Protein AF-A0A318QJB3-F1 (afdb_monomer)

Radius of gyration: 16.31 Å; Cα contacts (8 Å, |Δi|>4): 24; chains: 1; bounding box: 49×31×41 Å

Solvent-accessible surface area (backbone atoms only — not comparable to full-atom values): 6110 Å² total; per-residue (Å²): 135,89,76,88,79,83,79,77,44,70,64,58,54,49,53,52,50,50,50,53,52,52,52,47,54,52,49,51,65,73,50,50,98,82,57,51,72,68,55,48,52,50,52,60,63,47,46,56,63,49,48,49,43,45,50,64,66,70,34,54,83,90,66,29,73,64,48,80,81,79,42,58,72,71,59,53,51,51,55,54,48,52,52,52,51,50,51,56,55,51,52,56,51,56,58,59,68,70,71,65,135

Secondary structure (DSSP, 8-state):
---------HHHHHHHHHHHHHHHHHHHHHH-SS--HHHHHHHHHHHHHHHHHIIIIIS-TTTS-GGGGTS-HHHHHHHHHHHHHHHHHHHHHHHHHT---

Foldseek 3Di:
DPPDDPPPDPVNVVVLVVVLVVLLVVLDVQQDDDHDPVSNVVSLVVSVVVCCCVLPPVDPPVRNPVCVVVPPPVVVVVSVVVSSVVSVVVVVVVVVVVPDD

Structure (mmCIF, N/CA/C/O backbone):
data_AF-A0A318QJB3-F1
#
_entry.id   AF-A0A318QJB3-F1
#
loop_
_atom_si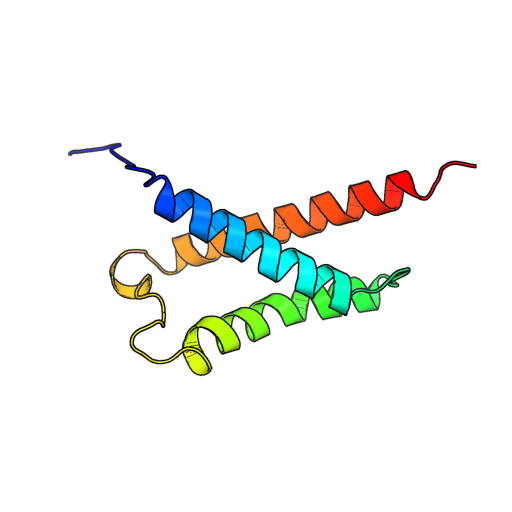te.group_PDB
_atom_site.id
_atom_site.type_symbol
_atom_site.label_atom_id
_atom_site.label_alt_id
_atom_site.label_comp_id
_atom_site.label_asym_id
_atom_site.label_entity_id
_atom_site.label_seq_id
_atom_site.pdbx_PDB_ins_code
_atom_site.Cartn_x
_atom_site.Cartn_y
_atom_site.Cartn_z
_atom_site.occupancy
_atom_site.B_iso_or_equiv
_atom_site.auth_seq_id
_atom_site.auth_comp_id
_atom_site.auth_asym_id
_atom_site.auth_atom_id
_atom_site.pdbx_PDB_model_num
ATOM 1 N N . MET A 1 1 ? 19.773 12.662 -25.203 1.00 44.31 1 MET A N 1
ATOM 2 C CA . MET A 1 1 ? 18.961 13.095 -24.040 1.00 44.31 1 MET A CA 1
ATOM 3 C C . MET A 1 1 ? 17.529 12.917 -24.496 1.00 44.31 1 MET A C 1
ATOM 5 O O . MET A 1 1 ? 16.923 13.865 -24.973 1.00 44.31 1 MET A O 1
ATOM 9 N N . ASP A 1 2 ? 17.005 11.699 -24.396 1.00 40.31 2 ASP A N 1
ATOM 10 C CA . ASP A 1 2 ? 15.724 11.363 -25.025 1.00 40.31 2 ASP A CA 1
ATOM 11 C C . ASP A 1 2 ? 14.723 11.246 -23.882 1.00 40.31 2 ASP A C 1
ATOM 13 O O . ASP A 1 2 ? 14.437 10.196 -23.307 1.00 40.31 2 ASP A O 1
ATOM 17 N N . ARG A 1 3 ? 14.365 12.445 -23.430 1.00 52.34 3 ARG A N 1
ATOM 18 C CA . ARG A 1 3 ? 13.475 12.765 -22.325 1.00 52.34 3 ARG A CA 1
ATOM 19 C C . ARG A 1 3 ? 12.038 12.575 -22.841 1.00 52.34 3 ARG A C 1
ATOM 21 O O . ARG A 1 3 ? 11.731 12.981 -23.953 1.00 52.34 3 ARG A O 1
ATOM 28 N N . THR A 1 4 ? 11.183 11.954 -22.022 1.00 58.50 4 THR A N 1
ATOM 29 C CA . THR A 1 4 ? 9.715 11.821 -22.183 1.00 58.50 4 THR A CA 1
ATOM 30 C C . THR A 1 4 ? 9.197 10.992 -23.366 1.00 58.50 4 THR A C 1
ATOM 32 O O . THR A 1 4 ? 8.737 11.521 -24.368 1.00 58.50 4 THR A O 1
ATOM 35 N N . GLY A 1 5 ? 9.149 9.670 -23.189 1.00 44.47 5 GLY A N 1
ATOM 36 C CA . GLY A 1 5 ? 8.400 8.757 -24.059 1.00 44.47 5 GLY A CA 1
ATOM 37 C C . GLY A 1 5 ? 7.736 7.643 -23.254 1.00 44.47 5 GLY A C 1
ATOM 38 O O . GLY A 1 5 ? 7.982 6.468 -23.499 1.00 44.47 5 GLY A O 1
ATOM 39 N N . GLY A 1 6 ? 6.957 7.994 -22.226 1.00 50.91 6 GLY A N 1
ATOM 40 C CA . GLY A 1 6 ? 6.215 7.016 -21.430 1.00 50.91 6 GLY A CA 1
ATOM 41 C C . GLY A 1 6 ? 5.094 6.388 -22.255 1.00 50.91 6 GLY A C 1
ATOM 42 O O . GLY A 1 6 ? 3.958 6.842 -22.177 1.00 50.91 6 GLY A O 1
ATOM 43 N N . ARG A 1 7 ? 5.391 5.356 -23.057 1.00 57.75 7 ARG A N 1
ATOM 44 C CA . ARG A 1 7 ? 4.348 4.502 -23.641 1.00 57.75 7 ARG A CA 1
ATOM 45 C C . ARG A 1 7 ? 3.638 3.779 -22.503 1.00 57.75 7 ARG A C 1
ATOM 47 O O . ARG A 1 7 ? 4.087 2.735 -22.039 1.00 57.75 7 ARG A O 1
ATOM 54 N N . VAL A 1 8 ? 2.521 4.343 -22.061 1.00 61.62 8 VAL A N 1
ATOM 55 C CA . VAL A 1 8 ? 1.543 3.622 -21.254 1.00 61.62 8 VAL A CA 1
ATOM 56 C C . VAL A 1 8 ? 0.881 2.626 -22.196 1.00 61.62 8 VAL A C 1
ATOM 58 O O . VAL A 1 8 ? 0.140 3.006 -23.100 1.00 61.62 8 VAL A O 1
ATOM 61 N N . THR A 1 9 ? 1.205 1.344 -22.052 1.00 77.06 9 THR A N 1
ATOM 62 C CA . THR A 1 9 ? 0.489 0.306 -22.792 1.00 77.06 9 THR A CA 1
ATOM 63 C C . THR A 1 9 ? -0.912 0.198 -22.200 1.00 77.06 9 THR A C 1
ATOM 65 O O . THR A 1 9 ? -1.069 0.174 -20.980 1.00 77.06 9 THR A O 1
ATOM 68 N N . LEU A 1 10 ? -1.942 0.133 -23.048 1.00 75.62 10 LEU A N 1
ATOM 69 C CA . LEU A 1 10 ? -3.327 -0.021 -22.584 1.00 75.62 10 LEU A CA 1
ATOM 70 C C . LEU A 1 10 ? -3.469 -1.263 -21.693 1.00 75.62 10 LEU A C 1
ATOM 72 O O . LEU A 1 10 ? -4.120 -1.224 -20.657 1.00 75.62 10 LEU A O 1
ATOM 76 N N . VAL A 1 11 ? -2.762 -2.333 -22.062 1.00 77.44 11 VAL A N 1
ATOM 77 C CA . VAL A 1 11 ? -2.642 -3.559 -21.268 1.00 77.44 11 VAL A CA 1
ATOM 78 C C . VAL A 1 11 ? -1.967 -3.289 -19.921 1.00 77.44 11 VAL A C 1
ATOM 80 O O . VAL A 1 11 ? -2.469 -3.731 -18.898 1.00 77.44 11 VAL A O 1
ATOM 83 N N . GLY A 1 12 ? -0.871 -2.526 -19.883 1.00 75.12 12 GLY A N 1
ATOM 84 C CA . GLY A 1 12 ? -0.194 -2.170 -18.634 1.00 75.12 12 GLY A CA 1
ATOM 85 C C . GLY A 1 12 ? -1.077 -1.346 -17.698 1.00 75.12 12 GLY A C 1
ATOM 86 O O . GLY A 1 12 ? -1.110 -1.612 -16.499 1.00 75.12 12 GLY A O 1
ATOM 87 N N . LEU A 1 13 ? -1.845 -0.398 -18.242 1.00 79.00 13 LEU A N 1
ATOM 88 C CA . LEU A 1 13 ? -2.816 0.382 -17.476 1.00 79.00 13 LEU A CA 1
ATOM 89 C C . LEU A 1 13 ? -3.962 -0.494 -16.961 1.00 79.00 13 LEU A C 1
ATOM 91 O O . LEU A 1 13 ? -4.335 -0.383 -15.795 1.00 79.00 13 LEU A O 1
ATOM 95 N N . ALA A 1 14 ? -4.497 -1.378 -17.804 1.00 80.31 14 ALA A N 1
ATOM 96 C CA . ALA A 1 14 ? -5.574 -2.288 -17.435 1.00 80.31 14 ALA A CA 1
ATOM 97 C C . ALA A 1 14 ? -5.133 -3.252 -16.327 1.00 80.31 14 ALA A C 1
ATOM 99 O O . ALA A 1 14 ? -5.827 -3.379 -15.323 1.00 80.31 14 ALA A O 1
ATOM 100 N N . THR A 1 15 ? -3.952 -3.860 -16.448 1.00 78.75 15 THR A N 1
ATOM 101 C CA . THR A 1 15 ? -3.410 -4.762 -15.424 1.00 78.75 15 THR A CA 1
ATOM 102 C C . THR A 1 15 ? -3.085 -4.017 -14.133 1.00 78.75 15 THR A C 1
ATOM 104 O O . THR A 1 15 ? -3.374 -4.526 -13.054 1.00 78.75 15 THR A O 1
ATOM 107 N N . ASN A 1 16 ? -2.541 -2.796 -14.210 1.00 80.62 16 ASN A N 1
ATOM 108 C CA . ASN A 1 16 ? -2.308 -1.978 -13.019 1.00 80.62 16 ASN A CA 1
ATOM 109 C C . ASN A 1 16 ? -3.628 -1.620 -12.319 1.00 80.62 16 ASN A C 1
ATOM 111 O O . ASN A 1 16 ? -3.743 -1.762 -11.107 1.00 80.62 16 ASN A O 1
ATOM 115 N N . THR A 1 17 ? -4.645 -1.234 -13.087 1.00 82.94 17 THR A N 1
ATOM 116 C CA . THR A 1 17 ? -5.978 -0.925 -12.557 1.00 82.94 17 THR A CA 1
ATOM 117 C C . THR A 1 17 ? -6.635 -2.163 -11.945 1.00 82.94 17 THR A C 1
ATOM 119 O O . THR A 1 17 ? -7.160 -2.102 -10.839 1.00 82.94 17 THR A O 1
ATOM 122 N N . ALA A 1 18 ? -6.549 -3.317 -12.606 1.00 84.31 18 ALA A N 1
ATOM 123 C CA . ALA A 1 18 ? -7.050 -4.576 -12.068 1.00 84.31 18 ALA A CA 1
ATOM 124 C C . ALA A 1 18 ? -6.334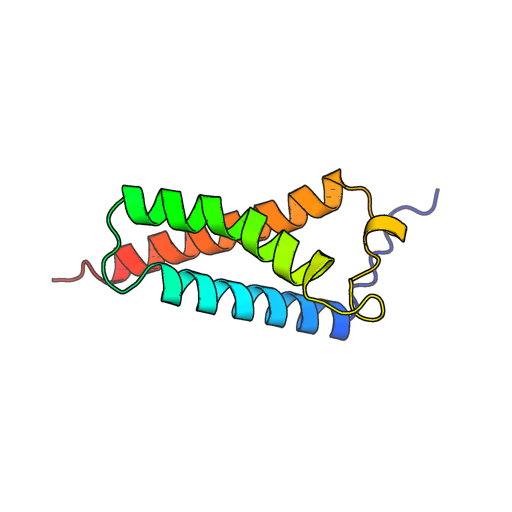 -4.959 -10.762 1.00 84.31 18 ALA A C 1
ATOM 126 O O . ALA A 1 18 ? -6.986 -5.366 -9.802 1.00 84.31 18 ALA A O 1
ATOM 127 N N . ALA A 1 19 ? -5.013 -4.766 -10.693 1.00 81.94 19 ALA A N 1
ATOM 128 C CA . ALA A 1 19 ? -4.230 -5.008 -9.486 1.00 81.94 19 ALA A CA 1
ATOM 129 C C . ALA A 1 19 ? -4.626 -4.062 -8.341 1.00 81.94 19 ALA A C 1
ATOM 131 O O . ALA A 1 19 ? -4.807 -4.516 -7.210 1.00 81.94 19 ALA A O 1
ATOM 132 N N . THR A 1 20 ? -4.821 -2.766 -8.611 1.00 82.69 20 THR A N 1
ATOM 133 C CA . THR A 1 20 ? -5.272 -1.823 -7.575 1.00 82.69 20 THR A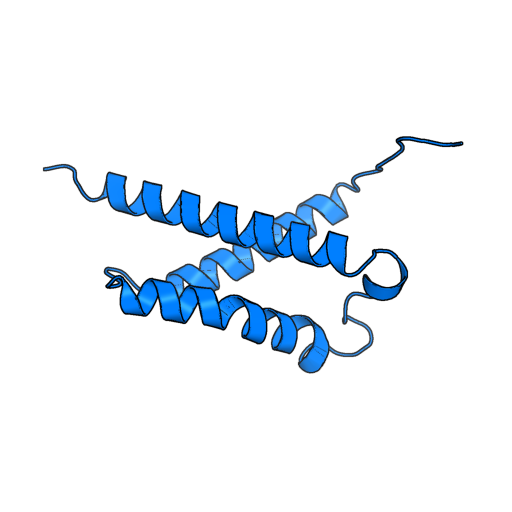 CA 1
ATOM 134 C C . THR A 1 20 ? -6.689 -2.135 -7.099 1.00 82.69 20 THR A C 1
ATOM 136 O O . THR A 1 20 ? -6.933 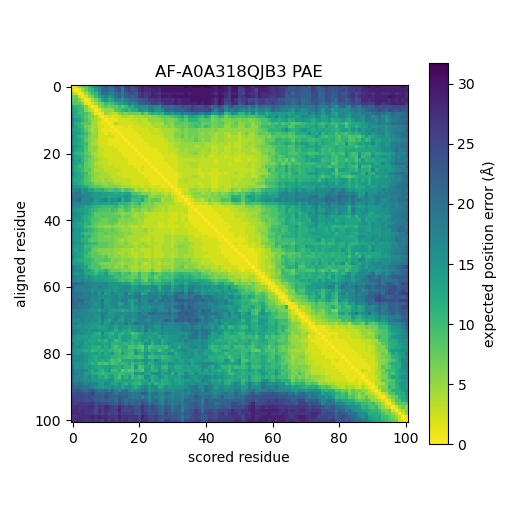-2.094 -5.895 1.00 82.69 20 THR A O 1
ATOM 139 N N . MET A 1 21 ? -7.607 -2.518 -7.994 1.00 84.12 21 MET A N 1
ATOM 140 C CA . MET A 1 21 ? -8.961 -2.953 -7.625 1.00 84.12 21 MET A CA 1
ATOM 141 C C . MET A 1 21 ? -8.951 -4.239 -6.791 1.00 84.12 21 MET A C 1
ATOM 143 O O . MET A 1 21 ? -9.662 -4.320 -5.790 1.00 84.12 21 MET A O 1
ATOM 147 N N . PHE A 1 22 ? -8.123 -5.220 -7.160 1.00 86.38 22 PHE A N 1
ATOM 148 C CA . PHE A 1 22 ? -7.942 -6.459 -6.401 1.00 86.38 22 PHE A CA 1
ATOM 149 C C . PHE A 1 22 ? -7.481 -6.177 -4.964 1.00 86.38 22 PHE A C 1
ATOM 151 O O . PHE A 1 22 ? -8.106 -6.635 -4.004 1.00 86.38 22 PHE A O 1
ATOM 158 N N . TRP A 1 23 ? -6.436 -5.361 -4.804 1.00 83.94 23 TRP A N 1
ATOM 159 C CA . TRP A 1 23 ? -5.931 -4.993 -3.481 1.00 83.94 23 TRP A CA 1
ATOM 160 C C . TRP A 1 23 ? -6.910 -4.114 -2.694 1.00 83.94 23 TRP A C 1
ATOM 162 O O . TRP A 1 23 ? -7.008 -4.265 -1.478 1.00 83.94 23 TRP A O 1
ATOM 172 N N . ALA A 1 24 ? -7.680 -3.248 -3.361 1.00 83.00 24 ALA A N 1
ATOM 173 C CA . ALA A 1 24 ? -8.708 -2.431 -2.715 1.00 83.00 24 ALA A CA 1
ATOM 174 C C . ALA A 1 24 ? -9.846 -3.294 -2.156 1.00 83.00 24 ALA A C 1
ATOM 176 O O . ALA A 1 24 ? -10.284 -3.080 -1.026 1.00 83.00 24 ALA A O 1
ATOM 177 N N . TRP A 1 25 ? -10.288 -4.300 -2.915 1.00 87.19 25 TRP A N 1
ATOM 178 C CA . TRP A 1 25 ? -11.291 -5.260 -2.460 1.00 87.19 25 TRP A CA 1
ATOM 179 C C . TRP A 1 25 ? -10.806 -6.055 -1.243 1.00 87.19 25 TRP A C 1
ATOM 181 O O . TRP A 1 25 ? -11.537 -6.192 -0.261 1.00 87.19 25 TRP A O 1
ATOM 191 N N . LEU A 1 26 ? -9.556 -6.532 -1.264 1.00 85.31 26 LEU A N 1
ATOM 192 C CA . LEU A 1 26 ? -8.977 -7.252 -0.130 1.00 85.31 26 LEU A CA 1
ATOM 193 C C . LEU A 1 26 ? -8.839 -6.352 1.106 1.00 85.31 26 LEU A C 1
ATOM 195 O O . LEU A 1 26 ? -9.142 -6.785 2.218 1.00 85.31 26 LEU A O 1
ATOM 199 N N . TYR A 1 27 ? -8.424 -5.097 0.910 1.00 82.38 27 TYR A N 1
ATOM 200 C CA . TYR A 1 27 ? -8.335 -4.101 1.973 1.00 82.38 27 TYR A CA 1
ATOM 201 C C . TYR A 1 27 ? -9.703 -3.851 2.620 1.00 82.38 27 TYR A C 1
ATOM 203 O O . TYR A 1 27 ? -9.810 -3.953 3.839 1.00 82.38 27 TYR A O 1
ATOM 211 N N . ASP A 1 28 ? -10.758 -3.615 1.834 1.00 84.19 28 ASP A N 1
ATOM 212 C CA . ASP A 1 28 ? -12.121 -3.409 2.347 1.00 84.19 28 ASP A CA 1
ATOM 213 C C . ASP A 1 28 ? -12.644 -4.644 3.104 1.00 84.19 28 ASP A C 1
ATOM 215 O O . ASP A 1 28 ? -13.179 -4.546 4.214 1.00 84.19 28 ASP A O 1
ATOM 219 N N . ARG A 1 29 ? -12.377 -5.844 2.571 1.00 86.06 29 ARG A N 1
ATOM 220 C CA . ARG A 1 29 ? -12.707 -7.117 3.228 1.00 86.06 29 ARG A CA 1
ATOM 221 C C . ARG A 1 29 ? -11.994 -7.268 4.576 1.00 86.06 29 ARG A C 1
ATOM 223 O O . ARG A 1 29 ? -12.614 -7.721 5.541 1.00 86.06 29 ARG A O 1
ATOM 230 N N . ALA A 1 30 ? -10.716 -6.893 4.649 1.00 84.25 30 ALA A N 1
ATOM 231 C CA . ALA A 1 30 ? -9.911 -6.940 5.869 1.00 84.25 30 ALA A CA 1
ATOM 232 C C . ALA A 1 30 ? -10.331 -5.869 6.891 1.00 84.25 30 ALA A C 1
ATOM 234 O O . ALA A 1 30 ? -10.261 -6.101 8.104 1.00 84.25 30 ALA A O 1
ATOM 235 N N . LEU A 1 31 ? -10.809 -4.717 6.417 1.00 85.69 31 LEU A N 1
ATOM 236 C CA . LEU A 1 31 ? -11.276 -3.603 7.233 1.00 85.69 31 LEU A CA 1
ATOM 237 C C . LEU A 1 31 ? -12.659 -3.879 7.853 1.00 85.69 31 LEU A C 1
ATOM 239 O O . LEU A 1 31 ? -12.858 -3.646 9.044 1.00 85.69 31 LEU A O 1
ATOM 243 N N . GLY A 1 32 ? -13.591 -4.460 7.093 1.00 81.56 32 GLY A N 1
ATOM 244 C CA . GLY A 1 32 ? -14.967 -4.724 7.532 1.00 81.56 32 GLY A CA 1
ATOM 245 C C . GLY A 1 32 ? -15.849 -3.464 7.607 1.00 81.56 32 GLY A C 1
ATOM 246 O O . GLY A 1 32 ? -15.396 -2.361 7.337 1.00 81.56 32 GLY A O 1
ATOM 247 N N . ARG A 1 33 ? -17.132 -3.621 7.985 1.00 75.56 33 ARG 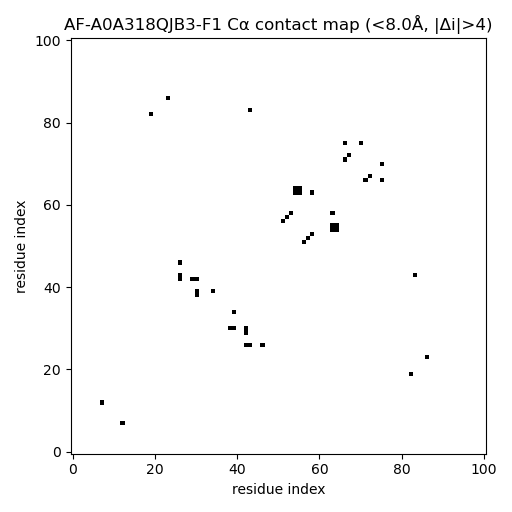A N 1
ATOM 248 C CA . ARG A 1 33 ? -18.167 -2.562 7.856 1.00 75.56 33 ARG A CA 1
ATOM 249 C C . ARG A 1 33 ? -17.993 -1.342 8.774 1.00 75.56 33 ARG A C 1
ATOM 251 O O . ARG A 1 33 ? -18.407 -0.258 8.388 1.00 75.56 33 ARG A O 1
ATOM 258 N N . GLN A 1 34 ? -17.442 -1.504 9.981 1.00 74.69 34 GLN A N 1
ATOM 259 C CA . GLN A 1 34 ? -17.214 -0.402 10.935 1.00 74.69 34 GLN A CA 1
ATOM 260 C C . GLN A 1 34 ? -15.875 -0.567 11.672 1.00 74.69 34 GLN A C 1
ATOM 262 O O . GLN A 1 34 ? -15.812 -1.015 12.817 1.00 74.69 34 GLN A O 1
ATOM 267 N N . PRO A 1 35 ? -14.765 -0.266 10.995 1.00 77.94 35 PRO A N 1
ATOM 268 C CA . PRO A 1 35 ? -13.433 -0.424 11.553 1.00 77.94 35 PRO A CA 1
ATOM 269 C C . PRO A 1 35 ? -13.081 0.743 12.477 1.00 77.94 35 PRO A C 1
ATOM 271 O O . PRO A 1 35 ? -13.005 1.893 12.036 1.00 77.94 35 PRO A O 1
ATOM 274 N N . GLY A 1 36 ? -12.777 0.440 13.740 1.00 82.69 36 GLY A N 1
ATOM 275 C CA . GLY A 1 36 ? -12.152 1.401 14.652 1.00 82.69 36 GLY A CA 1
ATOM 276 C C . GLY A 1 36 ? -10.762 1.841 14.168 1.00 82.69 36 GLY A C 1
ATOM 277 O O . GLY A 1 36 ? -10.108 1.134 13.396 1.00 82.69 36 GLY A O 1
ATOM 278 N N . LEU A 1 37 ? -10.285 2.996 14.647 1.00 80.31 37 LEU A N 1
ATOM 279 C CA . LEU A 1 37 ? -9.019 3.613 14.216 1.00 80.31 37 LEU A CA 1
ATOM 280 C C . LEU A 1 37 ? -7.822 2.648 14.289 1.00 80.31 37 LEU A C 1
ATOM 282 O O . LEU A 1 37 ? -7.052 2.554 13.337 1.00 80.31 37 LEU A O 1
ATOM 286 N N . MET A 1 38 ? -7.706 1.878 15.374 1.00 80.56 38 MET A N 1
ATOM 287 C CA . MET A 1 38 ? -6.618 0.907 15.554 1.00 80.56 38 MET A CA 1
ATOM 288 C C . MET A 1 38 ? -6.645 -0.209 14.506 1.00 80.56 38 MET A C 1
ATOM 290 O O . MET A 1 38 ? -5.602 -0.576 13.969 1.00 80.56 38 MET A O 1
ATOM 294 N N . ARG A 1 39 ? -7.836 -0.703 14.143 1.00 77.94 39 ARG A N 1
ATOM 295 C CA . ARG A 1 39 ? -7.984 -1.712 13.087 1.00 77.94 39 ARG A CA 1
ATOM 296 C C . ARG A 1 39 ? -7.598 -1.143 11.726 1.00 77.94 39 ARG A C 1
ATOM 298 O O . ARG A 1 39 ? -6.923 -1.824 10.963 1.00 77.94 39 ARG A O 1
ATOM 305 N N . ARG A 1 40 ? -7.968 0.110 11.437 1.00 79.19 40 ARG A N 1
ATOM 306 C CA . ARG A 1 40 ? -7.566 0.788 10.193 1.00 79.19 40 ARG A CA 1
ATOM 307 C C . ARG A 1 40 ? -6.051 0.911 10.085 1.00 79.19 40 ARG A C 1
AT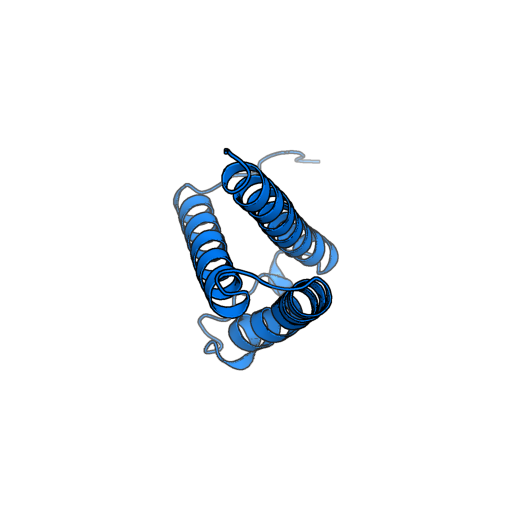OM 309 O O . ARG A 1 40 ? -5.492 0.562 9.049 1.00 79.19 40 ARG A O 1
ATOM 316 N N . LEU A 1 41 ? -5.392 1.355 11.156 1.00 81.31 41 LEU A N 1
ATOM 317 C CA . LEU A 1 41 ? -3.934 1.472 11.202 1.00 81.31 41 LEU A CA 1
ATOM 318 C C . LEU A 1 41 ? -3.258 0.107 11.039 1.00 81.31 41 LEU A C 1
ATOM 320 O O . LEU A 1 41 ? -2.360 -0.021 10.213 1.00 81.31 41 LEU A O 1
ATOM 324 N N . ALA A 1 42 ? -3.731 -0.917 11.751 1.00 83.06 42 ALA A N 1
ATOM 325 C CA . ALA A 1 42 ? -3.177 -2.266 11.672 1.00 83.06 42 ALA A CA 1
ATOM 326 C C . ALA A 1 42 ? -3.326 -2.883 10.272 1.00 83.06 42 ALA A C 1
ATOM 328 O O . ALA A 1 42 ? -2.351 -3.382 9.719 1.00 83.06 42 ALA A O 1
ATOM 329 N N . VAL A 1 43 ? -4.518 -2.809 9.667 1.00 84.00 43 VAL A N 1
ATOM 330 C CA . VAL A 1 43 ? -4.773 -3.352 8.320 1.00 84.00 43 VAL A CA 1
ATOM 331 C C . VAL A 1 43 ? -3.960 -2.600 7.265 1.00 84.00 43 VAL A C 1
ATOM 333 O O . VAL A 1 43 ? -3.351 -3.229 6.404 1.00 84.00 43 VAL A O 1
ATOM 336 N N . THR A 1 44 ? -3.878 -1.269 7.356 1.00 81.12 44 THR A N 1
ATOM 337 C CA . THR A 1 44 ? -3.067 -0.458 6.431 1.00 81.12 44 THR A CA 1
ATOM 338 C C . THR A 1 44 ? -1.578 -0.775 6.564 1.00 81.12 44 THR A C 1
ATOM 340 O O . THR A 1 44 ? -0.893 -0.932 5.556 1.00 81.12 44 THR A O 1
ATOM 343 N N . ALA A 1 45 ? -1.075 -0.912 7.795 1.00 81.31 45 ALA A N 1
ATOM 344 C CA . ALA A 1 45 ? 0.321 -1.258 8.051 1.00 81.31 45 ALA A CA 1
ATOM 345 C C . ALA A 1 45 ? 0.661 -2.678 7.573 1.00 81.31 45 ALA A C 1
ATOM 347 O O . ALA A 1 45 ? 1.740 -2.898 7.027 1.00 81.31 45 ALA A O 1
ATOM 348 N N . ALA A 1 46 ? -0.264 -3.630 7.731 1.00 83.88 46 ALA A N 1
ATOM 349 C CA . ALA A 1 46 ? -0.088 -5.012 7.294 1.00 83.88 46 ALA A CA 1
ATOM 350 C C . ALA A 1 46 ? -0.183 -5.185 5.768 1.00 83.88 46 ALA A C 1
ATOM 352 O O . ALA A 1 46 ? 0.429 -6.104 5.225 1.00 83.88 46 ALA A O 1
ATOM 353 N N . LEU A 1 47 ? -0.906 -4.304 5.066 1.00 82.75 47 LEU A N 1
ATOM 354 C CA . LEU A 1 47 ? -1.128 -4.410 3.622 1.00 82.75 47 LEU A CA 1
ATOM 355 C C . LEU A 1 47 ? 0.187 -4.429 2.826 1.00 82.75 47 LEU A C 1
ATOM 357 O O . LEU A 1 47 ? 0.327 -5.226 1.907 1.00 82.75 47 LEU A O 1
ATOM 361 N N . GLY A 1 48 ? 1.164 -3.598 3.203 1.00 77.62 48 GLY A N 1
ATOM 362 C CA . GLY A 1 48 ? 2.462 -3.512 2.521 1.00 77.62 48 GLY A CA 1
ATOM 363 C C . GLY A 1 48 ? 3.286 -4.808 2.593 1.00 77.62 48 GLY A C 1
ATOM 364 O O . GLY A 1 48 ? 3.626 -5.361 1.547 1.00 77.62 48 GLY A O 1
ATOM 365 N N . PRO A 1 49 ? 3.592 -5.333 3.796 1.00 79.06 49 PRO A N 1
ATOM 366 C CA . PRO A 1 49 ? 4.289 -6.609 3.956 1.00 79.06 49 PRO A CA 1
ATOM 367 C C . PRO A 1 49 ? 3.558 -7.792 3.311 1.00 79.06 49 PRO A C 1
ATOM 369 O O . PRO A 1 49 ? 4.202 -8.652 2.710 1.00 79.06 49 PRO A O 1
ATOM 372 N N . VAL A 1 50 ? 2.223 -7.830 3.400 1.00 81.50 50 VAL A N 1
ATOM 373 C CA . VAL A 1 50 ? 1.407 -8.878 2.766 1.00 81.50 50 VAL A CA 1
ATOM 374 C C . VAL A 1 50 ? 1.498 -8.787 1.245 1.00 81.50 50 VAL A C 1
ATOM 376 O O . VAL A 1 50 ? 1.739 -9.805 0.603 1.00 81.50 50 VAL A O 1
ATOM 379 N N . ALA A 1 51 ? 1.385 -7.588 0.670 1.00 80.38 51 ALA A N 1
ATOM 380 C CA . ALA A 1 51 ? 1.548 -7.381 -0.766 1.00 80.38 51 ALA A CA 1
ATOM 381 C C . ALA A 1 51 ? 2.938 -7.795 -1.245 1.00 80.38 51 ALA A C 1
ATOM 383 O O . ALA A 1 51 ? 3.052 -8.564 -2.194 1.00 80.38 51 ALA A O 1
ATOM 384 N N . TYR A 1 52 ? 3.992 -7.401 -0.526 1.00 75.81 52 TYR A N 1
ATOM 385 C CA . TYR A 1 52 ? 5.350 -7.835 -0.841 1.00 75.81 52 TYR A CA 1
ATOM 386 C C . TYR A 1 52 ? 5.489 -9.364 -0.808 1.00 75.81 52 TYR A C 1
ATOM 388 O O . TYR A 1 52 ? 6.042 -9.960 -1.729 1.00 75.81 52 TYR A O 1
ATOM 396 N N . MET A 1 53 ? 4.957 -10.027 0.222 1.00 80.19 53 MET A N 1
ATOM 397 C CA . MET A 1 53 ? 5.028 -11.483 0.318 1.00 80.19 53 MET A CA 1
ATOM 398 C C . MET A 1 53 ? 4.253 -12.173 -0.813 1.00 80.19 53 MET A C 1
ATOM 400 O O . MET A 1 53 ? 4.749 -13.141 -1.389 1.00 80.19 53 MET A O 1
ATOM 404 N N . VAL A 1 54 ? 3.058 -11.692 -1.151 1.00 79.25 54 VAL A N 1
ATOM 405 C CA . VAL A 1 54 ? 2.255 -12.257 -2.242 1.00 79.25 54 VAL A CA 1
ATOM 406 C C . VAL A 1 54 ? 2.970 -12.063 -3.581 1.00 79.25 54 VAL A C 1
ATOM 408 O O . VAL A 1 54 ? 3.240 -13.043 -4.279 1.00 79.25 54 VAL A O 1
ATOM 411 N N . ASP A 1 55 ? 3.374 -10.833 -3.889 1.00 74.50 55 ASP A N 1
ATOM 412 C CA . ASP A 1 55 ? 3.920 -10.463 -5.196 1.00 74.50 55 ASP A CA 1
ATOM 413 C C . ASP A 1 55 ? 5.336 -11.015 -5.433 1.00 74.50 55 ASP A C 1
ATOM 415 O O . ASP A 1 55 ? 5.677 -11.342 -6.570 1.00 74.50 55 ASP A O 1
ATOM 419 N N . TYR A 1 56 ? 6.155 -11.169 -4.383 1.00 65.75 56 TYR A N 1
ATOM 420 C CA . TYR A 1 56 ? 7.554 -11.611 -4.511 1.00 65.75 56 TYR A CA 1
ATOM 421 C C . TYR A 1 56 ? 7.834 -13.034 -4.020 1.00 65.75 56 TYR A C 1
ATOM 423 O O . TYR A 1 56 ? 8.803 -13.643 -4.474 1.00 65.75 56 TYR A O 1
ATOM 431 N N . LYS A 1 57 ? 7.034 -13.583 -3.094 1.00 69.19 57 LYS A N 1
ATOM 432 C CA . LYS A 1 57 ? 7.314 -14.891 -2.467 1.00 69.19 57 LYS A CA 1
ATOM 433 C C . LYS A 1 57 ? 6.307 -15.975 -2.844 1.00 69.19 57 LYS A C 1
ATOM 435 O O . LYS A 1 57 ? 6.713 -17.117 -3.035 1.00 69.19 57 LYS A O 1
ATOM 440 N N . ALA A 1 58 ? 5.019 -15.644 -2.934 1.00 73.56 58 ALA A N 1
ATOM 441 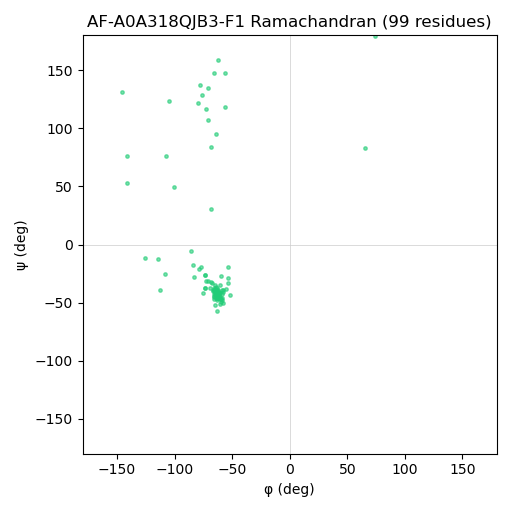C CA . ALA A 1 58 ? 3.981 -16.602 -3.330 1.00 73.56 58 ALA A CA 1
ATOM 442 C C . ALA A 1 58 ? 3.871 -16.742 -4.855 1.00 73.56 58 ALA A C 1
ATOM 444 O O . ALA A 1 58 ? 3.495 -17.796 -5.367 1.00 73.56 58 ALA A O 1
ATOM 445 N N . THR A 1 59 ? 4.221 -15.684 -5.582 1.00 66.06 59 THR A N 1
ATOM 446 C CA . THR A 1 59 ? 4.163 -15.673 -7.039 1.00 66.06 59 THR A CA 1
ATOM 447 C C . THR A 1 59 ? 5.346 -16.469 -7.622 1.00 66.06 59 THR A C 1
ATOM 449 O O . THR A 1 59 ? 6.492 -16.228 -7.237 1.00 66.06 59 THR A O 1
ATOM 452 N N . PRO A 1 60 ? 5.125 -17.433 -8.540 1.00 62.59 60 PRO A N 1
ATOM 453 C CA . PRO A 1 60 ? 6.210 -18.188 -9.170 1.00 62.59 60 PRO A CA 1
ATOM 454 C C . PRO A 1 60 ? 7.212 -17.251 -9.856 1.00 62.59 60 PRO A C 1
ATOM 456 O O . PRO A 1 60 ? 6.798 -16.256 -10.442 1.00 62.59 60 PRO A O 1
ATOM 459 N N . LYS A 1 61 ? 8.508 -17.596 -9.894 1.00 60.12 61 LYS A N 1
ATOM 460 C CA . LYS A 1 61 ? 9.580 -16.741 -10.468 1.00 60.12 61 LYS A CA 1
ATOM 461 C C . LYS A 1 61 ? 9.349 -16.256 -11.915 1.00 60.12 61 LYS A C 1
ATOM 463 O O . LYS A 1 61 ? 9.983 -15.307 -12.361 1.00 60.12 61 LYS A O 1
ATOM 468 N N . ARG A 1 62 ? 8.465 -16.917 -12.673 1.00 62.72 62 ARG A N 1
ATOM 469 C CA . ARG A 1 62 ? 8.044 -16.499 -14.026 1.00 62.72 62 ARG A CA 1
ATOM 470 C C . ARG A 1 62 ? 7.013 -15.366 -14.037 1.00 62.72 62 ARG A C 1
ATOM 472 O O . ARG A 1 62 ? 6.869 -14.704 -15.057 1.00 62.72 62 ARG A O 1
ATOM 479 N N . PHE A 1 63 ? 6.300 -15.186 -12.932 1.00 56.03 63 PHE A N 1
ATOM 480 C CA . PHE A 1 63 ? 5.255 -14.188 -12.727 1.00 56.03 63 PHE A CA 1
ATOM 481 C C . PHE A 1 63 ? 5.636 -13.143 -11.675 1.00 56.03 63 PHE A C 1
ATOM 483 O O . PHE A 1 63 ? 4.964 -12.118 -11.608 1.00 56.03 63 PHE A O 1
ATOM 490 N N . THR A 1 64 ? 6.705 -13.357 -10.889 1.00 57.12 64 THR A N 1
ATOM 491 C CA . THR A 1 64 ? 7.297 -12.284 -10.082 1.00 57.12 64 THR A CA 1
ATOM 492 C C . THR A 1 64 ? 7.649 -11.150 -11.024 1.00 57.12 64 THR A C 1
ATOM 494 O O . THR A 1 64 ? 8.435 -11.348 -11.961 1.00 57.12 64 THR A O 1
ATOM 497 N N . PRO A 1 65 ? 7.046 -9.979 -10.838 1.00 55.72 65 PRO A N 1
ATOM 498 C CA . PRO A 1 65 ? 7.202 -8.936 -11.810 1.00 55.72 65 PRO A CA 1
ATOM 499 C C . PRO A 1 65 ? 8.629 -8.397 -11.679 1.00 55.72 65 PRO A C 1
ATOM 501 O O . PRO A 1 65 ? 9.022 -7.876 -10.639 1.00 55.72 65 PRO A O 1
ATOM 504 N N . GLY A 1 66 ? 9.429 -8.559 -12.738 1.00 61.03 66 GLY A N 1
ATOM 505 C CA . GLY A 1 66 ? 10.846 -8.178 -12.797 1.00 61.03 66 GLY A CA 1
ATOM 506 C C . GLY A 1 66 ? 11.085 -6.667 -12.776 1.00 61.03 66 GLY A C 1
ATOM 507 O O . GLY A 1 66 ? 12.034 -6.184 -13.381 1.00 61.03 66 GLY A O 1
ATOM 508 N N . TRP A 1 67 ? 10.217 -5.903 -12.118 1.00 58.59 67 TRP A N 1
ATOM 509 C CA . TRP A 1 67 ? 10.309 -4.460 -11.962 1.00 58.59 67 TRP A CA 1
ATOM 510 C C . TRP A 1 67 ? 11.660 -4.025 -11.386 1.00 58.59 67 TRP A C 1
ATOM 512 O O . TRP A 1 67 ? 12.113 -2.942 -11.724 1.00 58.59 67 TRP A O 1
ATOM 522 N N . GLU A 1 68 ? 12.327 -4.852 -10.576 1.00 60.47 68 GLU A N 1
ATOM 523 C CA . GLU A 1 68 ? 13.685 -4.584 -10.069 1.00 60.47 68 GLU A CA 1
ATOM 524 C C . GLU A 1 68 ? 14.719 -4.429 -11.200 1.00 60.47 68 GLU A C 1
ATOM 526 O O . GLU A 1 68 ? 15.697 -3.701 -11.054 1.00 60.47 68 GLU A O 1
ATOM 531 N N . LEU A 1 69 ? 14.477 -5.067 -12.350 1.00 61.00 69 LEU A N 1
ATOM 532 C CA . LEU A 1 69 ? 15.345 -5.027 -13.529 1.00 61.00 69 LEU A CA 1
ATOM 533 C C . LEU A 1 69 ? 15.095 -3.797 -14.418 1.00 61.00 69 LEU A C 1
ATOM 535 O O . LEU A 1 69 ? 15.933 -3.466 -15.251 1.00 61.00 69 LEU A O 1
ATOM 539 N N . VAL A 1 70 ? 13.951 -3.118 -14.267 1.00 64.88 70 VAL A N 1
ATOM 540 C CA . VAL A 1 70 ? 13.529 -1.998 -15.137 1.00 64.88 70 VAL A CA 1
ATOM 541 C C . VAL A 1 70 ? 13.196 -0.709 -14.383 1.00 64.88 70 VAL A C 1
ATOM 543 O O . VAL A 1 70 ? 13.050 0.349 -14.995 1.00 64.88 70 VAL A O 1
ATOM 546 N N . MET A 1 71 ? 13.078 -0.752 -13.056 1.00 60.84 71 MET A N 1
ATOM 547 C CA . MET A 1 71 ? 12.608 0.363 -12.248 1.00 60.84 71 MET A CA 1
ATOM 548 C C . MET A 1 71 ? 13.322 0.402 -10.895 1.00 60.84 71 MET A C 1
ATOM 550 O O . MET A 1 71 ? 13.415 -0.594 -10.185 1.00 60.84 71 MET A O 1
ATOM 554 N N . SER A 1 72 ? 13.825 1.580 -10.512 1.00 74.00 72 SER A N 1
ATOM 555 C CA . SER A 1 72 ? 14.534 1.718 -9.239 1.00 74.00 72 SER A CA 1
ATOM 556 C C . SER A 1 72 ? 13.594 1.489 -8.042 1.00 74.00 72 SER A C 1
ATOM 558 O O . SER A 1 72 ? 12.427 1.897 -8.099 1.00 74.00 72 SER A O 1
ATOM 560 N N . PRO A 1 73 ? 14.091 0.937 -6.918 1.00 68.81 73 PRO A N 1
ATOM 561 C CA . PRO A 1 73 ? 13.274 0.653 -5.731 1.00 68.81 73 PRO A CA 1
ATOM 562 C C . PRO A 1 73 ? 12.483 1.868 -5.217 1.00 68.81 73 PRO A C 1
ATOM 564 O O . PRO A 1 73 ? 11.348 1.750 -4.764 1.00 68.81 73 PRO A O 1
ATOM 567 N N . ARG A 1 74 ? 13.043 3.07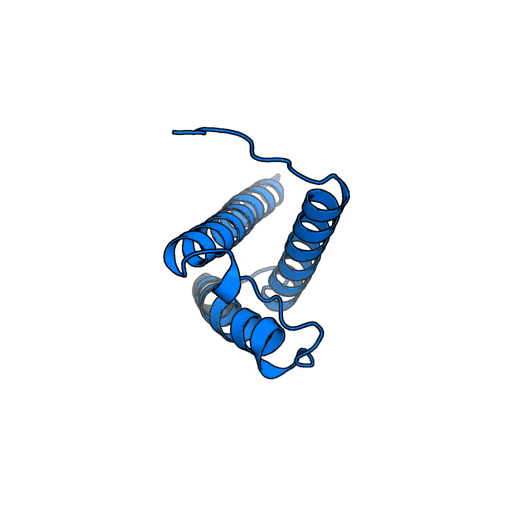8 -5.363 1.00 70.75 74 ARG A N 1
ATOM 568 C CA . ARG A 1 74 ? 12.375 4.340 -4.995 1.00 70.75 74 ARG A CA 1
ATOM 569 C C . ARG A 1 74 ? 11.112 4.610 -5.818 1.00 70.75 74 ARG A C 1
ATOM 571 O O . ARG A 1 74 ? 10.135 5.126 -5.287 1.00 70.75 74 ARG A O 1
ATOM 578 N N . ARG A 1 75 ? 11.117 4.273 -7.110 1.00 71.50 75 ARG A N 1
ATOM 579 C CA . ARG A 1 75 ? 9.954 4.456 -7.992 1.00 71.50 75 ARG A CA 1
ATOM 580 C C . ARG A 1 75 ? 8.864 3.433 -7.693 1.00 71.50 75 ARG A C 1
ATOM 582 O O . ARG A 1 75 ? 7.697 3.803 -7.686 1.00 71.50 75 ARG A O 1
ATOM 589 N N . MET A 1 76 ? 9.233 2.194 -7.363 1.00 70.12 76 MET A N 1
ATOM 590 C CA . MET A 1 76 ? 8.270 1.210 -6.855 1.00 70.12 76 MET A CA 1
ATOM 591 C C . MET A 1 76 ? 7.588 1.699 -5.583 1.00 70.12 76 MET A C 1
ATOM 593 O O . MET A 1 76 ? 6.365 1.656 -5.493 1.00 70.12 76 MET A O 1
ATOM 597 N N . ALA A 1 77 ? 8.369 2.209 -4.626 1.00 74.31 77 ALA A N 1
ATOM 598 C CA . ALA A 1 77 ? 7.835 2.724 -3.373 1.00 74.31 77 ALA A CA 1
ATOM 599 C C . ALA A 1 77 ? 6.815 3.848 -3.611 1.00 74.31 77 ALA A C 1
ATOM 601 O O . ALA A 1 77 ? 5.773 3.861 -2.967 1.00 74.31 77 ALA A O 1
ATOM 602 N N . LEU A 1 78 ? 7.055 4.741 -4.579 1.00 77.75 78 LEU A N 1
ATOM 603 C CA . LEU A 1 78 ? 6.098 5.787 -4.961 1.00 77.75 78 LEU A CA 1
ATOM 604 C C . LEU A 1 78 ? 4.799 5.228 -5.571 1.00 77.75 78 LEU A C 1
ATOM 606 O O . LEU A 1 78 ? 3.719 5.744 -5.279 1.00 77.75 78 LEU A O 1
ATOM 610 N N . VAL A 1 79 ? 4.872 4.170 -6.386 1.00 77.12 79 VAL A N 1
ATOM 611 C CA . VAL A 1 79 ? 3.680 3.510 -6.953 1.00 77.12 79 VAL A CA 1
ATOM 612 C C . VAL A 1 79 ? 2.854 2.844 -5.849 1.00 77.12 79 VAL A C 1
ATOM 614 O O . VAL A 1 79 ? 1.650 3.072 -5.760 1.00 77.12 79 VAL A O 1
ATOM 617 N N . TYR A 1 80 ? 3.493 2.102 -4.944 1.00 72.94 80 TYR A N 1
ATOM 618 C CA . TYR A 1 80 ? 2.792 1.519 -3.796 1.00 72.94 80 TYR A CA 1
ATOM 619 C C . TYR A 1 80 ? 2.232 2.592 -2.854 1.00 72.94 80 TYR A C 1
ATOM 621 O O . TYR A 1 80 ? 1.096 2.480 -2.398 1.00 72.94 80 TYR A O 1
ATOM 629 N N . LEU A 1 81 ? 2.980 3.670 -2.606 1.00 77.06 81 LEU A N 1
ATOM 630 C CA . LEU A 1 81 ? 2.533 4.781 -1.768 1.00 77.06 81 LEU A CA 1
ATOM 631 C C . LEU A 1 81 ? 1.300 5.473 -2.359 1.00 77.06 81 LEU A C 1
ATOM 633 O O . LEU A 1 81 ? 0.334 5.719 -1.644 1.00 77.06 81 LEU A O 1
ATOM 637 N N . SER A 1 82 ? 1.308 5.764 -3.661 1.00 79.56 82 SER A N 1
ATOM 638 C CA . SER A 1 82 ? 0.162 6.380 -4.342 1.00 79.56 82 SER A CA 1
ATOM 639 C C . SER A 1 82 ? -1.075 5.477 -4.335 1.00 79.56 82 SER A C 1
ATOM 641 O O . SER A 1 82 ? -2.177 5.975 -4.110 1.00 79.56 82 SER A O 1
ATOM 643 N N . MET A 1 83 ? -0.901 4.157 -4.469 1.00 76.88 83 MET A N 1
ATOM 644 C CA . MET A 1 83 ? -1.983 3.181 -4.305 1.00 76.88 83 MET A CA 1
ATOM 645 C C . MET A 1 83 ? -2.593 3.239 -2.895 1.00 76.88 83 MET A C 1
ATOM 647 O O . MET A 1 83 ? -3.809 3.382 -2.754 1.00 76.88 83 MET A O 1
ATOM 651 N N . VAL A 1 84 ? -1.760 3.186 -1.851 1.00 75.81 84 VAL A N 1
ATOM 652 C CA . VAL A 1 84 ? -2.213 3.252 -0.450 1.00 75.81 84 VAL A CA 1
ATOM 653 C C . VAL A 1 84 ? -2.907 4.584 -0.154 1.00 75.81 84 VAL A C 1
ATOM 655 O O . VAL A 1 84 ? -3.965 4.603 0.474 1.00 75.81 84 VAL A O 1
ATOM 658 N N . LEU A 1 85 ? -2.364 5.702 -0.648 1.00 76.56 85 LEU A N 1
ATOM 659 C CA . LEU A 1 85 ? -2.986 7.021 -0.513 1.00 76.56 85 LEU A CA 1
ATOM 660 C C . LEU A 1 85 ? -4.354 7.080 -1.205 1.00 76.56 85 LEU A C 1
ATOM 662 O O . LEU A 1 85 ? -5.302 7.612 -0.627 1.00 76.56 85 LEU A O 1
ATOM 666 N N . GLY A 1 86 ? -4.484 6.497 -2.400 1.00 76.50 86 GLY A N 1
ATOM 667 C CA . GLY A 1 86 ? -5.757 6.386 -3.112 1.00 76.50 86 GLY A CA 1
ATOM 668 C C . GLY A 1 86 ? -6.807 5.605 -2.317 1.00 76.50 86 GLY A C 1
ATOM 669 O O . GLY A 1 86 ? -7.928 6.085 -2.145 1.00 76.50 86 GLY A O 1
ATOM 670 N N . MET A 1 87 ? -6.432 4.449 -1.757 1.00 74.50 87 MET A N 1
ATOM 671 C CA . MET A 1 87 ? -7.322 3.637 -0.915 1.00 74.50 87 MET A CA 1
ATOM 672 C C . MET A 1 87 ? -7.732 4.373 0.368 1.00 74.50 87 MET A C 1
ATOM 674 O O . MET A 1 87 ? -8.914 4.403 0.714 1.00 74.50 87 MET A O 1
ATOM 678 N N . ALA A 1 88 ? -6.787 5.028 1.049 1.00 74.00 88 ALA A N 1
ATOM 679 C CA . ALA A 1 88 ? -7.057 5.783 2.272 1.00 74.00 88 ALA A CA 1
ATOM 680 C C . ALA A 1 88 ? -7.991 6.983 2.029 1.00 74.00 88 ALA A C 1
ATOM 682 O O . ALA A 1 88 ? -8.907 7.233 2.816 1.00 74.00 88 ALA A O 1
ATOM 683 N N . LEU A 1 89 ? -7.795 7.715 0.927 1.00 74.44 89 LEU A N 1
ATOM 684 C CA . LEU A 1 89 ? -8.670 8.823 0.531 1.00 74.44 89 LEU A CA 1
ATOM 685 C C . LEU A 1 89 ? -10.061 8.335 0.092 1.00 74.44 89 LEU A C 1
ATOM 687 O O . LEU A 1 89 ? -11.058 8.982 0.414 1.00 74.44 89 LEU A O 1
ATOM 691 N N . GLY A 1 90 ? -10.144 7.195 -0.601 1.00 69.00 90 GLY A N 1
ATOM 692 C CA . GLY A 1 90 ? -11.410 6.565 -0.990 1.00 69.00 90 GLY A CA 1
ATOM 693 C C . GLY A 1 90 ? -12.234 6.098 0.213 1.00 69.00 90 GLY A C 1
ATOM 694 O O . GLY A 1 90 ? -13.418 6.417 0.308 1.00 69.00 90 GLY A O 1
ATOM 695 N N . SER A 1 91 ? -11.593 5.435 1.181 1.00 63.22 91 SER A N 1
ATOM 696 C CA . SER A 1 91 ? -12.229 4.991 2.431 1.00 63.22 91 SER A CA 1
ATOM 697 C C . SER A 1 91 ? -12.814 6.160 3.233 1.00 63.22 91 SER A C 1
ATOM 699 O O . SER A 1 91 ? -13.958 6.082 3.671 1.00 63.22 91 SER A O 1
ATOM 701 N N . ARG A 1 92 ? -12.096 7.289 3.342 1.00 58.50 92 ARG A N 1
ATOM 702 C CA . ARG A 1 92 ? -12.610 8.493 4.025 1.00 58.50 92 ARG A CA 1
ATOM 703 C C . ARG A 1 92 ? -13.885 9.056 3.384 1.00 58.50 92 ARG A C 1
ATOM 705 O O . ARG A 1 92 ? -14.755 9.563 4.091 1.00 58.50 92 ARG A O 1
ATOM 712 N N . ARG A 1 93 ? -14.022 8.973 2.056 1.00 56.19 93 ARG A N 1
ATOM 713 C CA . ARG A 1 93 ? -15.247 9.407 1.357 1.00 56.19 93 ARG A CA 1
ATOM 714 C C . ARG A 1 93 ? -16.407 8.437 1.572 1.00 56.19 93 ARG A C 1
ATOM 716 O O . ARG A 1 93 ? -17.531 8.898 1.745 1.00 56.19 93 ARG A O 1
ATOM 723 N N . ALA A 1 94 ? -16.137 7.132 1.616 1.00 52.69 94 ALA A N 1
ATOM 724 C CA . ALA A 1 94 ? -17.148 6.123 1.935 1.00 52.69 94 ALA A CA 1
ATOM 725 C C . ALA A 1 94 ? -17.717 6.309 3.355 1.00 52.69 94 ALA A C 1
ATOM 727 O O . ALA A 1 94 ? -18.930 6.234 3.539 1.00 52.69 94 ALA A O 1
ATOM 728 N N . ASP A 1 95 ? -16.873 6.668 4.329 1.00 51.75 95 ASP A N 1
ATOM 729 C CA . ASP A 1 95 ? -17.314 6.986 5.696 1.00 51.75 95 ASP A CA 1
ATOM 730 C C . ASP A 1 95 ? -18.200 8.242 5.760 1.00 51.75 95 ASP A C 1
ATOM 732 O O . ASP A 1 95 ? -19.148 8.301 6.538 1.00 51.75 95 ASP A O 1
ATOM 736 N N . THR A 1 96 ? -17.926 9.244 4.918 1.00 52.53 96 THR A N 1
ATOM 737 C CA . THR A 1 96 ? -18.703 10.498 4.891 1.00 52.53 96 THR A CA 1
ATOM 738 C C . THR A 1 96 ? -20.090 10.293 4.258 1.00 52.53 96 THR A C 1
ATOM 740 O O . THR A 1 96 ? -21.034 11.002 4.591 1.00 52.53 96 THR A O 1
ATOM 743 N N . GLY A 1 97 ? -20.248 9.295 3.379 1.00 46.25 97 GLY A N 1
ATOM 744 C CA . GLY A 1 97 ? -21.533 8.944 2.759 1.00 46.25 97 GLY A CA 1
ATOM 745 C C . GLY A 1 97 ? -22.495 8.166 3.667 1.00 46.25 97 GLY A C 1
ATOM 746 O O . GLY A 1 97 ? -23.695 8.167 3.407 1.00 46.25 97 GLY A O 1
ATOM 747 N N . ALA A 1 98 ? -21.991 7.541 4.736 1.00 52.44 98 ALA A N 1
ATOM 748 C CA . ALA A 1 98 ? -22.799 6.832 5.733 1.00 52.44 98 ALA A CA 1
ATOM 749 C C . ALA A 1 98 ? -23.348 7.753 6.843 1.00 52.44 98 ALA A C 1
ATOM 751 O O . ALA A 1 98 ? -24.138 7.310 7.671 1.00 52.44 98 ALA A O 1
ATOM 752 N N . ALA A 1 99 ? -22.951 9.030 6.849 1.00 48.59 99 ALA A N 1
ATOM 753 C CA . ALA A 1 99 ? -23.426 10.061 7.769 1.00 48.59 99 ALA A CA 1
ATOM 754 C C . ALA A 1 99 ? -24.486 10.964 7.109 1.00 48.59 99 ALA A C 1
ATOM 756 O O . ALA A 1 99 ? -24.378 12.190 7.139 1.00 48.59 99 ALA A O 1
ATOM 757 N N . ARG A 1 100 ? -25.505 10.368 6.478 1.00 42.00 100 ARG A N 1
ATOM 758 C CA . ARG A 1 100 ? -26.749 11.081 6.159 1.00 42.00 100 ARG A CA 1
ATOM 759 C C . ARG A 1 100 ? -27.849 10.621 7.128 1.00 42.00 100 ARG A C 1
ATOM 761 O O . ARG A 1 100 ? -28.036 9.407 7.215 1.00 42.00 100 ARG A O 1
ATOM 768 N N . PRO A 1 101 ? -28.494 11.545 7.870 1.00 54.00 101 PRO A N 1
ATOM 769 C CA . PRO A 1 101 ? -29.669 11.242 8.686 1.00 54.00 101 PRO A CA 1
ATOM 770 C C . PRO A 1 101 ? -30.868 10.830 7.826 1.00 54.00 101 PRO A C 1
ATOM 772 O O . PRO A 1 101 ? -30.913 11.238 6.639 1.00 54.00 101 PRO A O 1
#

Sequence (101 aa):
MDRTGGRVTLVGLATNTAATMFWAWLYDRALGRQPGLMRRLAVTAALGPVAYMVDYKATPKRFTPGWELVMSPRRMALVYLSMVLGMALGSRRADTGAARP

Organism: NCBI:tx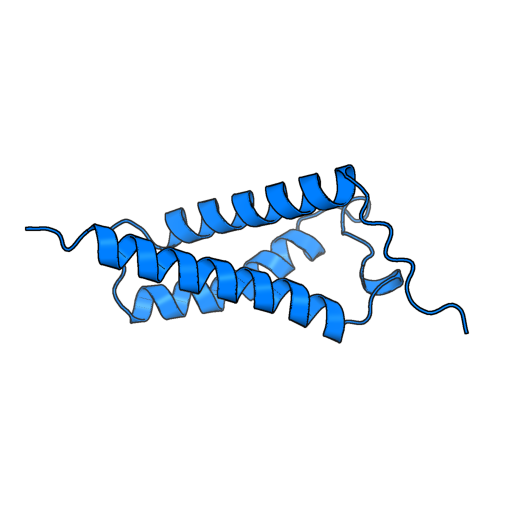id1053551

pLDDT: mean 71.29, std 12.07, range [40.31, 87.19]

Mean predicted aligned error: 12.14 Å